Protein AF-A0A4Y2WLB1-F1 (afdb_monomer_lite)

Radius of gyration: 17.22 Å; chains: 1; bounding box: 38×35×43 Å

Secondary structure (DSSP, 8-state):
---S-EEEEEE--SSHHHHHHHHHHHHHHHHHTT-EEEEEEEPPPGGGTTS--TT-EEEETTEEEETTTTEEEE-HHHHTS---S---HHHH-

Structure (mmCIF, N/CA/C/O backbone):
data_AF-A0A4Y2WLB1-F1
#
_entry.id   AF-A0A4Y2WLB1-F1
#
loop_
_atom_site.group_PDB
_atom_site.id
_atom_site.type_symbol
_atom_site.label_atom_id
_atom_site.label_alt_id
_atom_site.label_comp_id
_atom_site.label_asym_id
_atom_site.label_entity_id
_atom_site.label_seq_id
_atom_site.pdbx_PDB_ins_code
_atom_site.Cartn_x
_atom_site.Cartn_y
_atom_site.Cartn_z
_atom_site.occupancy
_atom_site.B_iso_or_equiv
_atom_site.auth_seq_id
_atom_site.auth_comp_id
_atom_site.auth_asym_id
_atom_site.auth_atom_id
_atom_site.pdbx_PDB_model_num
ATOM 1 N N . MET A 1 1 ? -10.831 -24.679 5.460 1.00 49.44 1 MET A N 1
ATOM 2 C CA . MET A 1 1 ? -11.136 -24.134 4.116 1.00 49.44 1 MET A CA 1
ATOM 3 C C . MET A 1 1 ? -9.883 -23.445 3.601 1.00 49.44 1 MET A C 1
ATOM 5 O O . MET A 1 1 ? -9.258 -22.746 4.382 1.00 49.44 1 MET A O 1
ATOM 9 N N . ARG A 1 2 ? -9.474 -23.693 2.351 1.00 57.12 2 ARG A N 1
ATOM 10 C CA . ARG A 1 2 ? -8.321 -23.032 1.714 1.00 57.12 2 ARG A CA 1
ATOM 11 C C . ARG A 1 2 ? -8.850 -21.801 0.971 1.00 57.12 2 ARG A C 1
ATOM 13 O O . ARG A 1 2 ? -9.745 -21.959 0.145 1.00 57.12 2 ARG A O 1
ATOM 20 N N . SER A 1 3 ? -8.359 -20.612 1.301 1.00 53.56 3 SER A N 1
ATOM 21 C CA . SER A 1 3 ? -8.729 -19.352 0.641 1.00 53.56 3 SER A CA 1
ATOM 22 C C . SER A 1 3 ? -8.387 -19.420 -0.850 1.00 53.56 3 SER A C 1
ATOM 24 O O . SER A 1 3 ? -7.310 -19.901 -1.206 1.00 53.56 3 SER A O 1
ATOM 26 N N . PHE A 1 4 ? -9.315 -18.998 -1.714 1.00 52.06 4 PHE A N 1
ATOM 27 C CA . PHE A 1 4 ? -9.208 -19.187 -3.170 1.00 52.06 4 PHE A CA 1
ATOM 28 C C . PHE A 1 4 ? -8.267 -18.169 -3.833 1.00 52.06 4 PHE A C 1
ATOM 30 O O . PHE A 1 4 ? -7.633 -18.482 -4.835 1.00 52.06 4 PHE A O 1
ATOM 37 N N . TYR A 1 5 ? -8.159 -16.975 -3.246 1.00 56.28 5 TYR A N 1
ATOM 38 C CA . TYR A 1 5 ? -7.295 -15.881 -3.681 1.00 56.28 5 TYR A CA 1
ATOM 39 C C . TYR A 1 5 ? -6.597 -15.270 -2.469 1.00 56.28 5 TYR A C 1
ATOM 41 O O . TYR A 1 5 ? -7.220 -15.027 -1.431 1.00 56.28 5 TYR A O 1
ATOM 49 N N . VAL A 1 6 ? -5.298 -15.049 -2.625 1.00 57.06 6 VAL A N 1
ATOM 50 C CA . VAL A 1 6 ? -4.443 -14.362 -1.660 1.00 57.06 6 VAL A CA 1
ATOM 51 C C . VAL A 1 6 ? -4.015 -13.083 -2.345 1.00 57.06 6 VAL A C 1
ATOM 53 O O . VAL A 1 6 ? -3.379 -13.157 -3.395 1.00 57.06 6 VAL A O 1
ATOM 56 N N . ASP A 1 7 ? -4.396 -11.946 -1.780 1.00 64.44 7 ASP A N 1
ATOM 57 C CA . ASP A 1 7 ? -4.041 -10.641 -2.325 1.00 64.44 7 ASP A CA 1
ATOM 58 C C . ASP A 1 7 ? -3.250 -9.835 -1.293 1.00 64.44 7 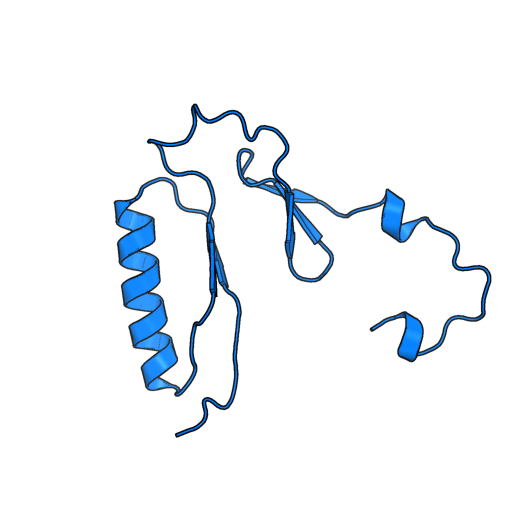ASP A C 1
ATOM 60 O O . ASP A 1 7 ? -3.435 -9.992 -0.079 1.00 64.44 7 ASP A O 1
ATOM 64 N N . ASN A 1 8 ? -2.355 -8.990 -1.794 1.00 69.50 8 ASN A N 1
ATOM 65 C CA . ASN A 1 8 ? -1.619 -8.020 -0.998 1.00 69.50 8 ASN A CA 1
ATOM 66 C C . ASN A 1 8 ? -2.260 -6.656 -1.230 1.00 69.50 8 ASN A C 1
ATOM 68 O O . ASN A 1 8 ? -2.459 -6.250 -2.371 1.00 69.50 8 ASN A O 1
ATOM 72 N N . CYS A 1 9 ? -2.546 -5.922 -0.157 1.00 76.81 9 CYS A N 1
ATOM 73 C CA . CYS A 1 9 ? -3.088 -4.574 -0.280 1.00 76.81 9 CYS A CA 1
ATOM 74 C C . CYS A 1 9 ? -2.031 -3.532 0.085 1.00 76.81 9 CYS A C 1
ATOM 76 O O . CYS A 1 9 ? -1.337 -3.655 1.095 1.00 76.81 9 CYS A O 1
ATOM 78 N N . VAL A 1 10 ? -1.930 -2.496 -0.740 1.00 80.19 10 VAL A N 1
ATOM 79 C CA . VAL A 1 10 ? -1.147 -1.292 -0.463 1.00 80.19 10 VAL A CA 1
ATOM 80 C C . VAL A 1 10 ? -2.090 -0.115 -0.316 1.00 80.19 10 VAL A C 1
ATOM 82 O O . VAL A 1 10 ? -3.003 0.048 -1.126 1.00 80.19 10 VAL A O 1
ATOM 85 N N . PHE A 1 11 ? -1.890 0.695 0.719 1.00 81.88 11 PHE A N 1
ATOM 86 C CA . PHE A 1 11 ? -2.761 1.835 0.982 1.00 81.88 11 PHE A CA 1
ATOM 87 C C . PHE A 1 11 ? -2.027 2.984 1.669 1.00 81.88 11 PHE A C 1
ATOM 89 O O . PHE A 1 11 ? -1.262 2.790 2.614 1.00 81.88 11 PHE A O 1
ATOM 96 N N . SER A 1 12 ? -2.305 4.199 1.206 1.00 82.88 12 SER A N 1
ATOM 97 C CA . SER A 1 12 ? -1.846 5.420 1.859 1.00 82.88 12 SER A CA 1
ATOM 98 C C . SER A 1 12 ? -2.848 5.853 2.928 1.00 82.88 12 SER A C 1
ATOM 100 O O . SER A 1 12 ? -4.048 5.943 2.666 1.00 82.88 12 SER A O 1
ATOM 102 N N . VAL A 1 13 ? -2.356 6.079 4.142 1.00 82.94 13 VAL A N 1
ATOM 103 C CA . VAL A 1 13 ? -3.108 6.563 5.307 1.00 82.94 13 VAL A CA 1
ATOM 104 C C . VAL A 1 13 ? -2.247 7.538 6.097 1.00 82.94 13 VAL A C 1
ATOM 106 O O . VAL A 1 13 ? -1.039 7.347 6.232 1.00 82.94 13 VAL A O 1
ATOM 109 N N . ASN A 1 14 ? -2.878 8.563 6.667 1.00 78.88 14 ASN A N 1
ATOM 110 C CA . ASN A 1 14 ? -2.162 9.595 7.415 1.00 78.88 14 ASN A CA 1
ATOM 111 C C . ASN A 1 14 ? -2.031 9.206 8.893 1.00 78.88 14 ASN A C 1
ATOM 113 O O . ASN A 1 14 ? -0.998 9.430 9.525 1.00 78.88 14 ASN A O 1
ATOM 117 N N . THR A 1 15 ? -3.051 8.537 9.443 1.00 83.12 15 THR A N 1
ATOM 118 C CA . THR A 1 15 ? -3.124 8.236 10.880 1.00 83.12 15 THR A CA 1
ATOM 119 C C . THR A 1 15 ? -3.148 6.737 11.185 1.00 83.12 15 THR A C 1
ATOM 121 O O . THR A 1 15 ? -3.672 5.916 10.429 1.00 83.12 15 THR A O 1
ATOM 124 N N . LYS A 1 16 ? -2.677 6.359 12.382 1.00 83.06 16 LYS A N 1
ATOM 125 C CA . LYS A 1 16 ? -2.830 4.983 12.901 1.00 83.06 16 LYS A CA 1
ATOM 126 C C . LYS A 1 16 ? -4.295 4.564 13.044 1.00 83.06 16 LYS A C 1
ATOM 128 O O . LYS A 1 16 ? -4.616 3.383 12.927 1.00 83.06 16 LYS A O 1
ATOM 133 N N . LYS A 1 17 ? -5.187 5.522 13.305 1.00 87.62 17 LYS A N 1
ATOM 134 C CA . LYS A 1 17 ? -6.626 5.270 13.425 1.00 87.62 17 LYS A CA 1
ATOM 135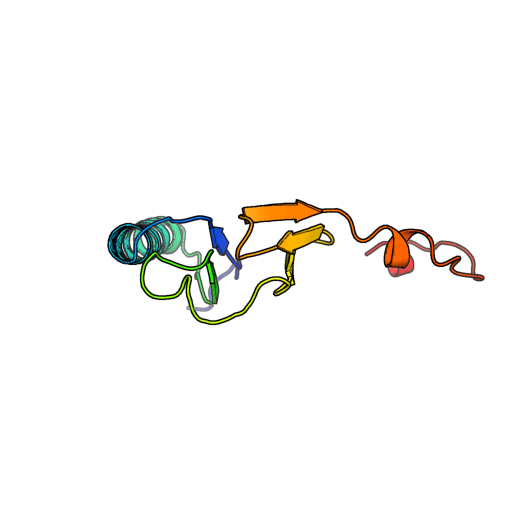 C C . LYS A 1 17 ? -7.226 4.867 12.079 1.00 87.62 17 LYS A C 1
ATOM 137 O O . LYS A 1 17 ? -8.000 3.915 12.023 1.00 87.62 17 LYS A O 1
ATOM 142 N N . GLU A 1 18 ? -6.852 5.562 11.009 1.00 88.12 18 GLU A N 1
ATOM 143 C CA . GLU A 1 18 ? -7.263 5.218 9.645 1.00 88.12 18 GLU A CA 1
ATOM 144 C C . GLU A 1 18 ? -6.701 3.867 9.217 1.00 88.12 18 GLU A C 1
ATOM 146 O O . GLU A 1 18 ? -7.460 3.048 8.708 1.00 88.12 18 GLU A O 1
ATOM 151 N N . LEU A 1 19 ? -5.424 3.600 9.511 1.00 86.69 19 LEU A N 1
ATOM 152 C CA . LEU A 1 19 ? -4.785 2.298 9.300 1.00 86.69 19 LEU A CA 1
ATOM 153 C C . LEU A 1 19 ? -5.584 1.161 9.958 1.00 86.69 19 LEU A C 1
ATOM 155 O O . LEU A 1 19 ? -5.942 0.182 9.304 1.00 86.69 19 LEU A O 1
ATOM 159 N N . ALA A 1 20 ? -5.901 1.300 11.249 1.00 87.75 20 ALA A N 1
ATOM 160 C CA . ALA A 1 20 ? -6.642 0.288 11.997 1.00 87.75 20 ALA A CA 1
ATOM 161 C C . ALA A 1 20 ? -8.064 0.084 11.451 1.00 87.75 20 ALA A C 1
ATOM 163 O O . ALA A 1 20 ? -8.518 -1.055 11.313 1.00 87.75 20 ALA A O 1
ATOM 164 N N . ARG A 1 21 ? -8.757 1.178 11.104 1.00 91.19 21 ARG A N 1
ATOM 165 C CA . ARG A 1 21 ? -10.087 1.117 10.485 1.00 91.19 21 ARG A CA 1
ATOM 166 C C . ARG A 1 21 ? -10.031 0.405 9.135 1.00 91.19 21 ARG A C 1
ATOM 168 O O . ARG A 1 21 ? -10.822 -0.502 8.907 1.00 91.19 21 ARG A O 1
ATOM 175 N N . PHE A 1 22 ? -9.072 0.772 8.286 1.00 89.00 22 PHE A N 1
ATOM 176 C CA . PHE A 1 22 ? -8.902 0.194 6.958 1.00 89.00 22 PHE A CA 1
ATOM 177 C C . PHE A 1 22 ? -8.668 -1.317 7.019 1.00 89.00 22 PHE A C 1
ATOM 179 O O . PHE A 1 22 ? -9.331 -2.059 6.297 1.00 89.00 22 PHE A O 1
ATOM 186 N N . ILE A 1 23 ? -7.770 -1.784 7.897 1.00 87.38 23 ILE A N 1
ATOM 187 C CA . ILE A 1 23 ? -7.497 -3.219 8.072 1.00 87.38 23 ILE A CA 1
ATOM 188 C C . ILE A 1 23 ? -8.775 -3.954 8.491 1.00 87.38 23 ILE A C 1
ATOM 190 O O . ILE A 1 23 ? -9.133 -4.951 7.868 1.00 87.38 23 ILE A O 1
ATOM 194 N N . SER A 1 24 ? -9.481 -3.437 9.501 1.00 90.06 24 SER A N 1
ATOM 195 C CA . SER A 1 24 ? -10.709 -4.047 10.021 1.00 90.06 24 SER A CA 1
ATOM 196 C C . SER A 1 24 ? -11.807 -4.146 8.953 1.00 90.06 24 SER A C 1
ATOM 198 O O . SER A 1 24 ? -12.338 -5.227 8.693 1.00 90.06 24 SER A O 1
ATOM 200 N N . GLU A 1 25 ? -12.112 -3.032 8.283 1.00 90.94 25 GLU A N 1
ATOM 201 C CA . GLU A 1 25 ? -13.167 -2.965 7.265 1.00 90.94 25 GLU A CA 1
ATOM 202 C C . GLU A 1 25 ? -12.823 -3.813 6.034 1.00 90.94 25 GLU A C 1
ATOM 204 O O . GLU A 1 25 ? -13.669 -4.562 5.543 1.00 90.94 25 GLU A O 1
ATOM 209 N N . SER A 1 26 ? -11.569 -3.768 5.573 1.00 87.12 26 SER A N 1
ATOM 210 C CA . SER A 1 26 ? -11.122 -4.540 4.408 1.00 87.12 26 SER A CA 1
ATOM 211 C C . SER A 1 26 ? -11.149 -6.042 4.678 1.00 87.12 26 SER A C 1
ATOM 213 O O . SER A 1 26 ? -11.598 -6.811 3.829 1.00 87.12 26 SER A O 1
ATOM 215 N N . GLN A 1 27 ? -10.722 -6.482 5.866 1.00 85.81 27 GLN A N 1
ATOM 216 C CA . GLN A 1 27 ? -10.796 -7.891 6.263 1.00 85.81 27 GLN A CA 1
ATOM 217 C C . GLN A 1 27 ? -12.246 -8.376 6.378 1.00 85.81 27 GLN A C 1
ATOM 219 O O . GLN A 1 27 ? -12.569 -9.462 5.890 1.00 85.81 27 GLN A O 1
ATOM 224 N N . ALA A 1 28 ? -13.139 -7.581 6.972 1.00 89.06 28 ALA A N 1
ATOM 225 C CA . ALA A 1 28 ? -14.562 -7.912 7.060 1.00 89.06 28 ALA A CA 1
ATOM 226 C C . ALA A 1 28 ? -15.206 -8.030 5.665 1.00 89.06 28 ALA A C 1
ATOM 228 O O . ALA A 1 28 ? -15.911 -9.000 5.372 1.00 89.06 28 ALA A O 1
ATOM 229 N N . LEU A 1 29 ? -14.902 -7.090 4.766 1.00 87.81 29 LEU A N 1
ATOM 230 C CA . LEU A 1 29 ? -15.415 -7.099 3.399 1.00 87.81 29 LEU A CA 1
ATOM 231 C C . LEU A 1 29 ? -14.906 -8.313 2.607 1.00 87.81 29 LEU A C 1
ATOM 233 O O . LEU A 1 29 ? -15.692 -9.048 2.010 1.00 87.81 29 LEU A O 1
ATOM 237 N N . LEU A 1 30 ? -13.595 -8.560 2.629 1.00 84.00 30 LEU A N 1
ATOM 238 C CA . LEU A 1 30 ? -12.974 -9.629 1.844 1.00 84.00 30 LEU A CA 1
ATOM 239 C C . LEU A 1 30 ? -13.304 -11.022 2.387 1.00 84.00 30 LEU A C 1
ATOM 241 O O . LEU A 1 30 ? -13.545 -11.941 1.600 1.00 84.00 30 LEU A O 1
ATOM 245 N N . SER A 1 31 ? -13.432 -11.172 3.708 1.00 83.62 31 SER A N 1
ATOM 246 C CA . SER A 1 31 ? -13.875 -12.433 4.316 1.00 83.62 31 SER A CA 1
ATOM 247 C C . SER A 1 31 ? -15.297 -12.820 3.895 1.00 83.62 31 SER A C 1
ATOM 249 O O . SER A 1 31 ? -15.550 -14.002 3.650 1.00 83.62 31 SER A O 1
ATOM 251 N N . THR A 1 32 ? -16.196 -11.844 3.701 1.00 85.81 32 THR A N 1
ATOM 252 C CA . THR A 1 32 ? -17.560 -12.077 3.182 1.00 85.81 32 THR A CA 1
ATOM 253 C C . THR A 1 32 ? -17.529 -12.763 1.812 1.00 85.81 32 THR A C 1
ATOM 255 O O . THR A 1 32 ? -18.343 -13.639 1.523 1.00 85.81 32 THR A O 1
ATOM 258 N N . ALA A 1 33 ? -16.538 -12.427 0.987 1.00 82.12 33 ALA A N 1
ATOM 259 C CA . ALA A 1 33 ? -16.328 -13.008 -0.333 1.00 82.12 33 ALA A CA 1
ATOM 260 C C . ALA A 1 33 ? -15.325 -14.188 -0.344 1.00 82.12 33 ALA A C 1
ATOM 262 O O . ALA A 1 33 ? -14.937 -14.652 -1.414 1.00 82.12 33 ALA A O 1
ATOM 263 N N . LYS A 1 34 ? -14.933 -14.720 0.829 1.00 81.62 34 LYS A N 1
ATOM 264 C CA . LYS A 1 34 ? -13.945 -15.810 1.013 1.00 81.62 34 LYS A CA 1
ATOM 265 C C . LYS A 1 34 ? -12.529 -15.496 0.504 1.00 81.62 34 LYS A C 1
ATOM 267 O O . LYS A 1 34 ? -11.758 -16.416 0.205 1.00 81.62 34 LYS A O 1
ATOM 272 N N . PHE A 1 35 ? -12.180 -14.217 0.435 1.00 79.19 35 PHE A N 1
ATOM 273 C CA . PHE A 1 35 ? -10.817 -13.751 0.204 1.00 79.19 35 PHE A CA 1
ATOM 274 C C . PHE A 1 35 ? -10.074 -13.618 1.534 1.00 79.19 35 PHE A C 1
ATOM 276 O O . PHE A 1 35 ? -10.660 -13.267 2.559 1.00 79.19 35 PHE A O 1
ATOM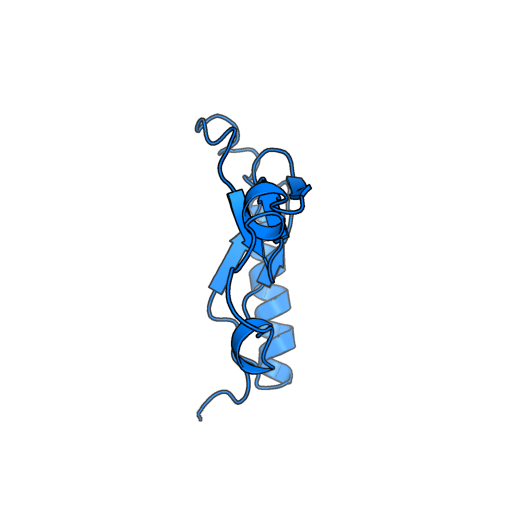 283 N N . GLU A 1 36 ? -8.772 -13.896 1.516 1.00 78.69 36 GLU A N 1
ATOM 284 C CA . GLU A 1 36 ? -7.911 -13.806 2.694 1.00 78.69 36 GLU A CA 1
ATOM 285 C C . GLU A 1 36 ? -6.810 -12.768 2.461 1.00 78.69 36 GLU A C 1
ATOM 287 O O . GLU A 1 36 ? -5.909 -12.960 1.643 1.00 78.69 36 GLU A O 1
ATOM 292 N N . LEU A 1 37 ? -6.888 -11.675 3.217 1.00 72.94 37 LEU A N 1
ATOM 293 C CA . LEU A 1 37 ? -5.878 -10.621 3.281 1.00 72.94 37 LEU A CA 1
ATOM 294 C C . LEU A 1 37 ? -4.759 -11.062 4.234 1.00 72.94 37 LEU A C 1
ATOM 296 O O . LEU A 1 37 ? -4.950 -11.055 5.450 1.00 72.94 37 LEU A O 1
ATOM 300 N N . ARG A 1 38 ? -3.601 -11.471 3.699 1.00 69.50 38 ARG A N 1
ATOM 301 C CA . ARG A 1 38 ? -2.465 -11.958 4.515 1.00 69.50 38 ARG A CA 1
ATOM 302 C C . ARG A 1 38 ? -1.381 -10.921 4.767 1.00 69.50 38 ARG A C 1
ATOM 304 O O . ARG A 1 38 ? -0.617 -11.073 5.716 1.00 69.50 38 ARG A O 1
ATOM 311 N N . GLY A 1 39 ? -1.290 -9.910 3.911 1.00 72.31 39 GLY A N 1
ATOM 312 C CA . GLY A 1 39 ? -0.239 -8.908 3.965 1.00 72.31 39 GLY A CA 1
ATOM 313 C C . GLY A 1 39 ? -0.758 -7.538 3.569 1.00 72.31 39 GLY A C 1
ATOM 314 O O . GLY A 1 39 ? -1.623 -7.409 2.699 1.00 72.31 39 GLY A O 1
ATOM 315 N N . TRP A 1 40 ? -0.216 -6.520 4.223 1.00 75.81 40 TRP A N 1
ATOM 316 C CA . TRP A 1 40 ? -0.451 -5.132 3.879 1.00 75.81 40 TRP A CA 1
ATOM 317 C C . TRP A 1 40 ? 0.824 -4.320 4.019 1.00 75.81 40 TRP A C 1
ATOM 319 O O . TRP A 1 40 ? 1.656 -4.581 4.890 1.00 75.81 40 TRP A O 1
ATOM 329 N N . GLU A 1 41 ? 0.938 -3.296 3.187 1.00 81.06 41 GLU A N 1
ATOM 330 C CA . GLU A 1 41 ? 1.985 -2.293 3.298 1.00 81.06 41 GLU A CA 1
ATOM 331 C C . GLU A 1 41 ? 1.340 -0.906 3.241 1.00 81.06 41 GLU A C 1
ATOM 333 O O . GLU A 1 41 ? 0.394 -0.678 2.486 1.00 81.06 41 GLU A O 1
ATOM 338 N N . HIS A 1 42 ? 1.788 -0.003 4.110 1.00 79.44 42 HIS A N 1
ATOM 339 C CA . HIS A 1 42 ? 1.124 1.277 4.341 1.00 79.44 42 HIS A CA 1
ATOM 340 C C . HIS A 1 42 ? 2.138 2.414 4.426 1.00 79.44 42 HIS A C 1
ATOM 342 O O . HIS A 1 42 ? 3.260 2.205 4.899 1.00 79.44 42 HIS A O 1
ATOM 348 N N . SER A 1 43 ? 1.730 3.618 4.017 1.00 77.88 43 SER A N 1
ATOM 349 C CA . SER A 1 43 ? 2.532 4.835 4.191 1.00 77.88 43 SER A CA 1
ATOM 350 C C . SER A 1 43 ? 2.843 5.086 5.677 1.00 77.88 43 SER A C 1
ATOM 352 O O . SER A 1 43 ? 2.097 4.636 6.558 1.00 77.88 43 SER A O 1
ATOM 354 N N . PRO A 1 44 ? 3.949 5.775 6.011 1.00 73.94 44 PRO A N 1
ATOM 355 C CA . PRO A 1 44 ? 4.250 6.127 7.392 1.00 73.94 44 PRO A CA 1
ATOM 356 C C . PRO A 1 44 ? 3.103 6.934 8.007 1.00 73.94 44 PRO A C 1
ATOM 358 O O . PRO A 1 44 ? 2.625 7.898 7.421 1.00 73.94 44 PRO A O 1
ATOM 361 N N . THR A 1 45 ? 2.670 6.538 9.201 1.00 71.50 45 THR A N 1
ATOM 362 C CA . THR A 1 45 ? 1.705 7.309 9.997 1.00 71.50 45 THR A CA 1
ATOM 363 C C . THR A 1 45 ? 2.414 8.454 10.714 1.00 71.50 45 THR A C 1
ATOM 365 O O . THR A 1 45 ? 3.597 8.303 11.015 1.00 71.50 45 THR A O 1
ATOM 368 N N . GLU A 1 46 ? 1.688 9.511 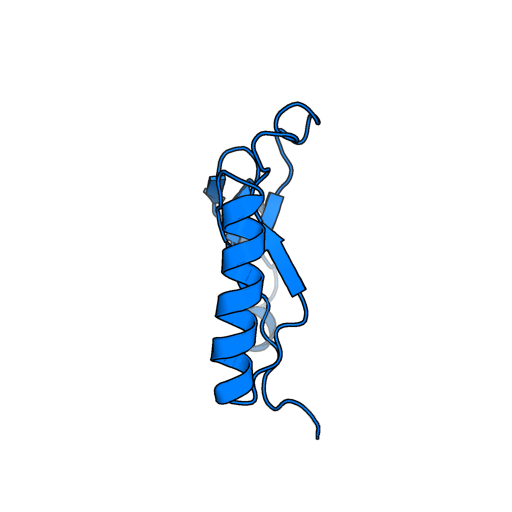11.089 1.00 68.75 46 GLU A N 1
ATOM 369 C CA . GLU A 1 46 ? 2.168 10.694 11.842 1.00 68.75 46 GLU A CA 1
ATOM 370 C C . GLU A 1 46 ? 3.294 10.412 12.865 1.00 68.75 46 GLU A C 1
ATOM 372 O O . GLU A 1 46 ? 4.343 11.048 12.823 1.00 68.75 46 GLU A O 1
ATOM 377 N N . ASP A 1 47 ? 3.145 9.382 13.705 1.00 62.91 47 ASP A N 1
ATOM 378 C CA . ASP A 1 47 ? 4.111 9.033 14.764 1.00 62.91 47 ASP A CA 1
ATOM 379 C C . ASP A 1 47 ? 5.452 8.439 14.280 1.00 62.91 47 ASP A C 1
ATOM 381 O O . ASP A 1 47 ? 6.342 8.179 15.087 1.00 62.91 47 ASP A O 1
ATOM 385 N N . LYS A 1 48 ? 5.582 8.118 12.990 1.00 61.12 48 LYS A N 1
ATOM 386 C CA . LYS A 1 48 ? 6.757 7.456 12.392 1.00 61.12 48 LYS A CA 1
ATOM 387 C C . LYS A 1 48 ? 7.424 8.284 11.296 1.00 61.12 48 LYS A C 1
ATOM 389 O O . LYS A 1 48 ? 8.339 7.789 10.644 1.00 61.12 48 LYS A O 1
ATOM 394 N N . ILE A 1 49 ? 6.993 9.531 11.099 1.00 58.84 49 ILE A N 1
ATOM 395 C CA . ILE A 1 49 ? 7.564 10.432 10.088 1.00 58.84 49 ILE A CA 1
ATOM 396 C C . ILE A 1 49 ? 9.062 10.697 10.361 1.00 58.84 49 ILE A C 1
ATOM 398 O O . ILE A 1 49 ? 9.833 10.885 9.424 1.00 58.84 49 ILE A O 1
ATOM 402 N N . GLU A 1 50 ? 9.496 10.645 11.627 1.00 54.31 50 GLU A N 1
ATOM 403 C CA . GLU A 1 50 ? 10.877 10.950 12.038 1.00 54.31 50 GLU A CA 1
ATOM 404 C C . GLU A 1 50 ? 11.875 9.784 11.890 1.00 54.31 50 GLU A C 1
ATOM 406 O O . GLU A 1 50 ? 13.091 10.008 11.863 1.00 54.31 50 GLU A O 1
ATOM 411 N N . GLU A 1 51 ? 11.409 8.535 11.748 1.00 56.53 51 GLU A N 1
ATOM 412 C CA . GLU A 1 51 ? 12.295 7.416 11.409 1.00 56.53 51 GLU A CA 1
ATOM 413 C C . GLU A 1 51 ? 12.704 7.557 9.940 1.00 56.53 51 GLU A C 1
ATOM 415 O O . GLU A 1 51 ? 11.975 7.140 9.044 1.00 56.53 51 GLU A O 1
ATOM 420 N N . ARG A 1 52 ? 13.871 8.176 9.705 1.00 54.66 52 ARG A N 1
ATOM 421 C CA . ARG A 1 52 ? 14.508 8.411 8.395 1.00 54.66 52 ARG A CA 1
ATOM 422 C C . ARG A 1 52 ? 14.400 7.197 7.466 1.00 54.66 52 ARG A C 1
ATOM 424 O O . ARG A 1 52 ? 15.289 6.352 7.400 1.00 54.66 52 ARG A O 1
ATOM 431 N N . GLN A 1 53 ? 13.318 7.146 6.704 1.00 60.47 53 GLN A N 1
ATOM 432 C CA . GLN A 1 53 ? 13.084 6.198 5.620 1.00 60.47 53 GLN A CA 1
ATO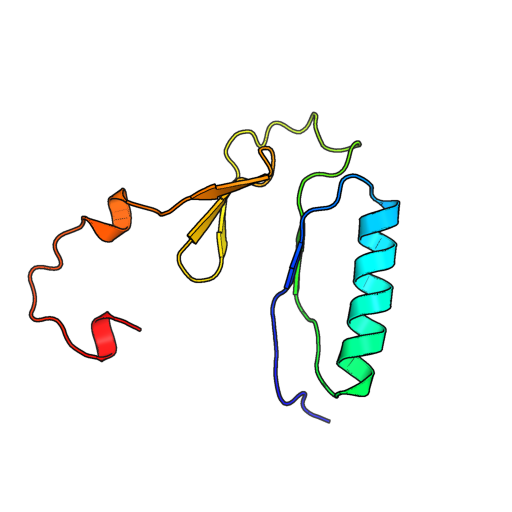M 433 C C . GLN A 1 53 ? 12.946 6.949 4.296 1.00 60.47 53 GLN A C 1
ATOM 435 O O . GLN A 1 53 ? 12.229 6.473 3.429 1.00 60.47 53 GLN A O 1
ATOM 440 N N . GLU A 1 54 ? 13.605 8.105 4.126 1.00 62.69 54 GLU A N 1
ATOM 441 C CA . GLU A 1 54 ? 13.406 9.055 3.007 1.00 62.69 54 GLU A CA 1
ATOM 442 C C . GLU A 1 54 ? 13.380 8.413 1.603 1.00 62.69 54 GLU A C 1
ATOM 444 O O . GLU A 1 54 ? 12.730 8.941 0.696 1.00 62.69 54 GLU A O 1
ATOM 449 N N . ASP A 1 55 ? 13.998 7.239 1.441 1.00 69.38 55 ASP A N 1
ATOM 450 C CA . ASP A 1 55 ? 14.031 6.473 0.196 1.00 69.38 55 ASP A CA 1
ATOM 451 C C . ASP A 1 55 ? 13.528 5.022 0.302 1.00 69.38 55 ASP A C 1
ATOM 453 O O . ASP A 1 55 ? 13.830 4.203 -0.573 1.00 69.38 55 ASP A O 1
ATOM 457 N N . ARG A 1 56 ? 12.734 4.661 1.322 1.00 82.88 56 ARG A N 1
ATOM 458 C CA . ARG A 1 56 ? 12.109 3.330 1.347 1.00 82.88 56 ARG A CA 1
ATOM 459 C C . ARG A 1 56 ? 11.117 3.220 0.192 1.00 82.88 56 ARG A C 1
ATOM 461 O O . ARG A 1 56 ? 10.077 3.882 0.164 1.00 82.88 56 ARG A O 1
ATOM 468 N N . LYS A 1 57 ? 11.462 2.353 -0.758 1.00 86.62 57 LYS A N 1
ATOM 469 C CA . LYS A 1 57 ? 10.651 2.026 -1.927 1.00 86.62 57 LYS A CA 1
ATOM 470 C C . LYS A 1 57 ? 10.196 0.585 -1.841 1.00 86.62 57 LYS A C 1
ATOM 472 O O . LYS A 1 57 ? 11.011 -0.298 -1.582 1.00 86.62 57 LYS A O 1
ATOM 477 N N . VAL A 1 58 ? 8.913 0.365 -2.086 1.00 86.00 58 VAL A N 1
ATOM 478 C CA . VAL A 1 58 ? 8.312 -0.968 -2.098 1.00 86.00 58 VAL A CA 1
ATOM 479 C C . VAL A 1 58 ? 7.803 -1.281 -3.503 1.00 86.00 58 VAL A C 1
ATOM 481 O O . VAL A 1 58 ? 7.213 -0.405 -4.145 1.00 86.00 58 VAL A O 1
ATOM 484 N N . PRO A 1 59 ? 8.088 -2.480 -4.038 1.00 85.38 59 PRO A N 1
ATOM 485 C CA . PRO A 1 59 ? 7.618 -2.856 -5.358 1.00 85.38 59 PRO A CA 1
ATOM 486 C C . PRO A 1 59 ? 6.111 -3.140 -5.325 1.00 85.38 59 PRO A C 1
ATOM 488 O O . PRO A 1 59 ? 5.642 -3.957 -4.538 1.00 85.38 59 PRO A O 1
ATOM 491 N N . VAL A 1 60 ? 5.360 -2.502 -6.219 1.00 85.56 60 VAL A N 1
ATOM 492 C CA . VAL A 1 60 ? 3.911 -2.678 -6.380 1.00 85.56 60 VAL A CA 1
ATOM 493 C C . VAL A 1 60 ? 3.628 -2.991 -7.843 1.00 85.56 60 VAL A C 1
ATOM 495 O O . VAL A 1 60 ? 3.653 -2.097 -8.682 1.00 85.56 60 VAL A O 1
ATOM 498 N N . LEU A 1 61 ? 3.393 -4.269 -8.161 1.00 83.19 61 LEU A N 1
ATOM 499 C CA . LEU A 1 61 ? 3.044 -4.738 -9.514 1.00 83.19 61 LEU A CA 1
ATOM 500 C C . LEU A 1 61 ? 3.977 -4.208 -10.629 1.00 83.19 61 LEU A C 1
ATOM 502 O O . LEU A 1 61 ? 3.527 -3.831 -11.706 1.00 83.19 61 LEU A O 1
ATOM 506 N N . GLY A 1 62 ? 5.287 -4.151 -10.363 1.00 79.81 62 GLY A N 1
ATOM 507 C CA . GLY A 1 62 ? 6.294 -3.644 -11.311 1.00 79.81 62 GLY A CA 1
ATOM 508 C C . GLY A 1 62 ? 6.567 -2.136 -11.228 1.00 79.81 62 GLY A C 1
ATOM 509 O O . GLY A 1 62 ? 7.470 -1.639 -11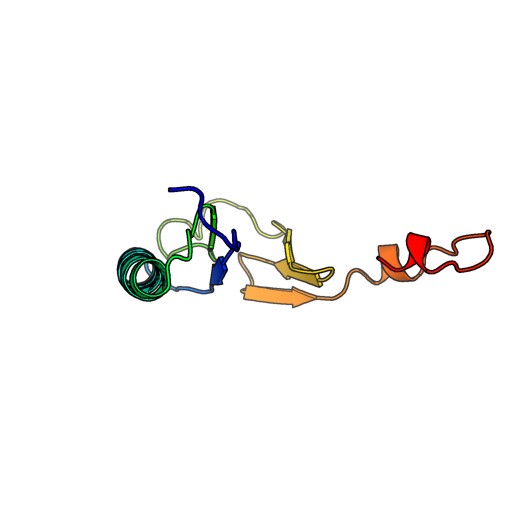.899 1.00 79.81 62 GLY A O 1
ATOM 510 N N . LEU A 1 63 ? 5.840 -1.410 -10.379 1.00 88.31 63 LEU A N 1
ATOM 511 C CA . LEU A 1 63 ? 6.106 -0.018 -10.016 1.00 88.31 63 LEU A CA 1
ATOM 512 C C . LEU A 1 63 ? 6.865 0.059 -8.687 1.00 88.31 63 LEU A C 1
ATOM 514 O O . LEU A 1 63 ? 6.934 -0.911 -7.935 1.00 88.31 63 LEU A O 1
ATOM 518 N N . LEU A 1 64 ? 7.417 1.229 -8.380 1.00 89.88 64 LEU A N 1
ATOM 519 C CA . LEU A 1 64 ? 8.063 1.539 -7.108 1.00 89.88 64 LEU A CA 1
ATOM 520 C C . LEU A 1 64 ? 7.256 2.600 -6.368 1.00 89.88 64 LEU A C 1
ATOM 522 O O . LEU A 1 64 ? 7.178 3.743 -6.822 1.00 89.88 64 LEU A O 1
ATOM 526 N N . TRP A 1 65 ? 6.709 2.243 -5.210 1.00 89.62 65 TRP A N 1
ATOM 527 C CA . TRP A 1 65 ? 6.042 3.185 -4.319 1.00 89.62 65 TRP A CA 1
ATOM 528 C C . TRP A 1 65 ? 7.026 3.694 -3.265 1.00 89.62 65 TRP A C 1
ATOM 530 O O . TRP A 1 65 ? 7.562 2.916 -2.476 1.00 89.62 65 TRP A O 1
ATOM 540 N N . ASN A 1 66 ? 7.307 4.996 -3.283 1.00 88.12 66 ASN A N 1
ATOM 541 C CA . ASN A 1 66 ? 8.032 5.689 -2.228 1.00 88.12 66 ASN A CA 1
ATOM 542 C C . ASN A 1 66 ? 7.053 5.968 -1.086 1.00 88.12 66 ASN A C 1
ATOM 544 O O . ASN A 1 66 ? 6.159 6.802 -1.220 1.00 88.12 66 ASN A O 1
ATOM 548 N N . LEU A 1 67 ? 7.255 5.255 0.019 1.00 83.94 67 LEU A N 1
ATOM 549 C CA . LEU A 1 67 ? 6.376 5.270 1.181 1.00 83.94 67 LEU A CA 1
ATOM 550 C C . LEU A 1 67 ? 6.318 6.647 1.874 1.00 83.94 67 LEU A C 1
ATOM 552 O O . LEU A 1 67 ? 5.213 7.147 2.060 1.00 83.94 67 LEU A O 1
ATOM 556 N N . PRO A 1 68 ? 7.446 7.295 2.236 1.00 81.62 68 PRO A N 1
ATOM 557 C CA . PRO A 1 68 ? 7.399 8.602 2.898 1.00 81.62 68 PRO A CA 1
ATOM 558 C C . PRO A 1 68 ? 6.826 9.730 2.046 1.00 81.62 68 PRO A C 1
ATOM 560 O O . PRO A 1 68 ? 6.168 10.618 2.574 1.00 81.62 68 PRO A O 1
ATOM 563 N N . LYS A 1 69 ? 7.116 9.736 0.741 1.00 83.88 69 LYS A N 1
ATOM 564 C CA . LYS A 1 69 ? 6.639 10.790 -0.169 1.00 83.88 69 LYS A CA 1
ATOM 565 C C . LYS A 1 69 ? 5.247 10.502 -0.712 1.00 83.88 69 LYS A C 1
ATOM 567 O O . LYS A 1 69 ? 4.716 11.340 -1.428 1.00 83.88 69 LYS A O 1
ATOM 572 N N . ASP A 1 70 ? 4.725 9.311 -0.442 1.00 85.38 70 ASP A N 1
ATOM 573 C CA . ASP A 1 70 ? 3.498 8.777 -1.015 1.00 85.38 70 ASP A CA 1
ATOM 574 C C . ASP A 1 70 ? 3.414 8.979 -2.540 1.00 85.38 70 ASP A C 1
ATOM 576 O O . ASP A 1 70 ? 2.481 9.556 -3.093 1.00 85.38 70 ASP A O 1
ATOM 580 N N . THR A 1 71 ? 4.464 8.548 -3.243 1.00 87.94 71 THR A N 1
ATOM 581 C CA . THR A 1 71 ? 4.573 8.707 -4.703 1.00 87.94 71 THR A CA 1
ATOM 582 C C . THR A 1 71 ? 4.910 7.391 -5.373 1.00 87.94 71 THR A C 1
ATOM 584 O O . THR A 1 71 ? 5.760 6.638 -4.902 1.00 87.94 71 THR A O 1
ATOM 587 N N . VAL A 1 72 ? 4.277 7.118 -6.511 1.00 90.19 72 VAL A N 1
ATOM 588 C CA . VAL A 1 72 ? 4.560 5.936 -7.332 1.00 90.19 72 VAL A CA 1
ATOM 589 C C . VAL A 1 72 ? 5.407 6.343 -8.532 1.00 90.19 72 VAL A C 1
ATOM 591 O O . VAL A 1 72 ? 5.179 7.375 -9.157 1.00 90.19 72 VAL A O 1
ATOM 594 N N . SER A 1 73 ? 6.407 5.530 -8.853 1.00 90.25 73 SER A N 1
ATOM 595 C CA . SER A 1 73 ? 7.352 5.771 -9.940 1.00 90.25 73 SER A CA 1
ATOM 596 C C . SER A 1 73 ? 7.656 4.483 -10.700 1.00 90.25 73 SER A C 1
ATOM 598 O O . SER A 1 73 ? 7.538 3.386 -10.159 1.00 90.25 73 SER A O 1
ATOM 600 N N . VAL A 1 74 ? 8.058 4.613 -11.962 1.00 88.69 74 VAL A N 1
ATOM 601 C CA . VAL A 1 74 ? 8.541 3.484 -12.768 1.00 88.69 74 VAL A CA 1
ATOM 602 C C . VAL A 1 74 ? 10.042 3.332 -12.547 1.00 88.69 74 VAL A C 1
ATOM 604 O O . VAL A 1 74 ? 10.780 4.320 -12.598 1.00 88.69 74 VAL A O 1
ATOM 607 N N . ASP A 1 75 ? 10.519 2.100 -12.357 1.00 84.06 75 ASP A N 1
ATOM 608 C CA . ASP A 1 75 ? 11.956 1.822 -12.385 1.00 84.06 75 ASP A CA 1
ATOM 609 C C . ASP A 1 75 ? 12.482 1.829 -13.827 1.00 84.06 75 ASP A C 1
ATOM 611 O O . ASP A 1 75 ? 12.687 0.790 -14.461 1.00 84.06 75 ASP A O 1
ATOM 615 N N . MET A 1 76 ? 12.727 3.033 -14.347 1.00 81.12 76 MET A N 1
ATOM 616 C CA . MET A 1 76 ? 13.283 3.220 -15.687 1.00 81.12 76 MET A CA 1
ATOM 617 C C . MET A 1 76 ? 14.652 2.552 -15.843 1.00 81.12 76 MET A C 1
ATOM 619 O O . MET A 1 76 ? 14.996 2.125 -16.937 1.00 81.12 76 MET A O 1
ATOM 623 N N . LYS A 1 77 ? 15.447 2.416 -14.774 1.00 80.19 77 LYS A N 1
ATOM 624 C CA . LYS A 1 77 ? 16.764 1.774 -14.880 1.00 80.19 77 LYS A CA 1
ATOM 625 C C . LYS A 1 77 ? 16.629 0.279 -15.118 1.00 80.19 77 LYS A C 1
ATOM 627 O O . LYS A 1 77 ? 17.399 -0.265 -15.898 1.00 80.19 77 LYS A O 1
ATOM 632 N N . SER A 1 78 ? 15.681 -0.378 -14.452 1.00 74.56 78 SER A N 1
ATOM 633 C CA . SER A 1 78 ? 15.381 -1.791 -14.696 1.00 74.56 78 SER A CA 1
ATOM 634 C C . SER A 1 78 ? 14.775 -1.999 -16.085 1.00 74.56 78 SER A C 1
ATOM 636 O O . SER A 1 78 ? 15.209 -2.892 -16.807 1.00 74.56 78 SER A O 1
ATOM 638 N N . LEU A 1 79 ? 13.852 -1.122 -16.497 1.00 73.38 79 LEU A N 1
ATOM 639 C CA . LEU A 1 79 ? 13.174 -1.215 -17.794 1.00 73.38 79 LEU A CA 1
ATOM 640 C C . LEU A 1 79 ? 14.124 -1.042 -18.986 1.00 73.38 79 LEU A C 1
ATOM 642 O O . LEU A 1 79 ? 13.969 -1.704 -20.006 1.00 73.38 79 LEU A O 1
ATOM 646 N N . MET A 1 80 ? 15.110 -0.154 -18.857 1.00 76.62 80 MET A N 1
ATOM 647 C CA . MET A 1 80 ? 16.047 0.173 -19.936 1.00 76.62 80 MET A CA 1
ATOM 648 C C . MET A 1 80 ? 17.262 -0.765 -19.973 1.00 76.62 80 MET A C 1
ATOM 650 O O . MET A 1 80 ? 18.164 -0.565 -20.787 1.00 76.62 80 MET A O 1
ATOM 654 N N . LYS A 1 81 ? 17.326 -1.788 -19.106 1.00 75.06 81 LYS A N 1
ATOM 655 C CA . LYS A 1 81 ? 18.325 -2.851 -19.255 1.00 75.06 81 LYS A CA 1
ATOM 656 C C . LYS A 1 81 ? 17.989 -3.640 -20.513 1.00 75.06 81 LYS A C 1
ATOM 658 O O . LYS A 1 81 ? 17.000 -4.363 -20.550 1.00 75.06 81 LYS A O 1
ATOM 663 N N . GLU A 1 82 ? 18.835 -3.516 -21.530 1.00 67.31 82 GLU A N 1
ATOM 664 C CA . GLU A 1 82 ? 18.740 -4.343 -22.727 1.00 67.31 82 GLU A CA 1
ATOM 665 C C . GLU A 1 82 ? 18.886 -5.820 -22.351 1.00 67.31 82 GLU A C 1
ATOM 667 O O . GLU A 1 82 ? 19.970 -6.298 -21.997 1.00 67.31 82 GLU A O 1
ATOM 672 N N . ASP A 1 83 ? 17.786 -6.562 -22.437 1.00 67.38 83 ASP A N 1
ATOM 673 C CA . ASP A 1 83 ? 17.836 -8.013 -22.406 1.00 67.38 83 ASP A CA 1
ATOM 674 C C . ASP A 1 83 ? 18.334 -8.491 -23.778 1.00 67.38 83 ASP A C 1
ATOM 676 O O . ASP A 1 83 ? 17.612 -8.465 -24.772 1.00 67.38 83 ASP A O 1
ATOM 680 N N . LYS A 1 84 ? 19.607 -8.898 -23.844 1.00 69.75 84 LYS A N 1
ATOM 681 C CA . LYS A 1 84 ? 20.312 -9.263 -25.090 1.00 69.75 84 LYS A CA 1
ATOM 682 C C . LYS A 1 84 ? 19.754 -10.505 -25.804 1.00 69.75 84 LYS A C 1
ATOM 684 O O . LYS A 1 84 ? 20.296 -10.910 -26.829 1.00 69.75 84 LYS A O 1
ATOM 689 N N . GLY A 1 85 ? 18.728 -11.157 -25.257 1.00 75.56 85 GLY A N 1
ATOM 690 C CA . GLY A 1 85 ? 18.109 -12.344 -25.849 1.00 75.56 85 GLY A CA 1
ATOM 691 C C . GLY A 1 85 ? 16.711 -12.068 -26.409 1.00 75.56 85 GLY A C 1
ATOM 692 O O . GLY A 1 85 ? 16.042 -11.156 -25.934 1.00 75.56 85 GLY A O 1
ATOM 693 N N . PRO A 1 86 ? 16.210 -12.903 -27.337 1.00 77.88 86 PRO A N 1
ATOM 694 C CA . PRO A 1 86 ? 14.893 -12.719 -27.942 1.00 77.88 86 PRO A CA 1
ATOM 695 C C . PRO A 1 86 ? 13.799 -12.611 -26.877 1.00 77.88 86 PRO A C 1
ATOM 697 O O . PRO A 1 86 ? 13.773 -13.386 -25.915 1.00 77.88 86 PRO A O 1
ATOM 700 N N . THR A 1 87 ? 12.894 -11.647 -27.044 1.00 75.94 87 THR A N 1
ATOM 701 C CA . THR A 1 87 ? 11.735 -11.477 -26.169 1.00 75.94 87 THR A CA 1
ATOM 702 C C . THR A 1 87 ? 10.830 -12.702 -26.294 1.00 75.94 87 THR A C 1
ATOM 704 O O . THR A 1 87 ? 10.392 -13.061 -27.385 1.00 75.94 87 THR A O 1
ATOM 707 N N . THR A 1 88 ? 10.538 -13.363 -25.174 1.00 81.44 88 THR A N 1
ATOM 708 C CA . THR A 1 88 ? 9.611 -14.506 -25.128 1.00 81.44 88 THR A CA 1
ATOM 709 C C . THR A 1 88 ? 8.475 -14.209 -24.156 1.00 81.44 88 THR A C 1
ATOM 711 O O . THR A 1 88 ? 8.641 -13.402 -23.245 1.00 81.44 88 THR A O 1
ATOM 714 N N . LYS A 1 89 ? 7.336 -14.905 -24.276 1.00 70.94 89 LYS A N 1
ATOM 715 C CA . LYS A 1 89 ? 6.223 -14.787 -23.308 1.00 70.94 89 LYS A CA 1
ATOM 716 C C . LYS A 1 89 ? 6.666 -14.995 -21.852 1.00 70.94 89 LYS A C 1
ATOM 718 O O . LYS A 1 89 ? 6.082 -14.416 -20.951 1.00 70.94 89 LYS A O 1
ATOM 723 N N . ARG A 1 90 ? 7.708 -15.805 -21.637 1.00 65.25 90 ARG A N 1
ATOM 724 C CA . ARG A 1 90 ? 8.268 -16.135 -20.319 1.00 65.25 90 ARG A CA 1
ATOM 725 C C . ARG A 1 90 ? 9.238 -15.071 -19.778 1.00 65.25 90 ARG A C 1
ATOM 727 O O . ARG A 1 90 ? 9.665 -15.191 -18.644 1.00 65.25 90 ARG A O 1
ATOM 734 N N . LYS A 1 91 ? 9.618 -14.087 -20.601 1.00 59.56 91 LYS A N 1
ATOM 735 C CA . LYS A 1 91 ? 10.477 -12.949 -20.228 1.00 59.56 91 LYS A CA 1
ATOM 736 C C . LYS A 1 91 ? 9.689 -11.679 -19.886 1.00 59.56 91 LYS A C 1
ATOM 738 O O . LYS A 1 91 ? 10.271 -10.747 -19.353 1.00 59.56 91 LYS A O 1
ATOM 743 N N . ILE A 1 92 ? 8.407 -11.621 -20.249 1.00 58.50 92 ILE A N 1
ATOM 744 C CA . ILE A 1 92 ? 7.536 -10.455 -20.017 1.00 58.50 92 ILE A CA 1
ATOM 745 C C . ILE A 1 92 ? 6.744 -10.598 -18.703 1.00 58.50 92 ILE A C 1
ATOM 747 O O . ILE A 1 92 ? 6.354 -9.587 -18.127 1.00 58.50 92 ILE A O 1
ATOM 751 N N . LEU A 1 93 ? 6.492 -11.837 -18.256 1.00 44.91 93 LEU A N 1
ATOM 752 C CA . LEU A 1 93 ? 5.738 -12.172 -17.041 1.00 44.91 93 LEU A CA 1
ATOM 753 C C . LEU A 1 93 ? 6.654 -12.401 -15.839 1.00 44.91 93 LEU A C 1
ATOM 755 O O . LEU A 1 93 ? 7.687 -13.082 -16.033 1.00 44.91 93 LEU A O 1
#

Sequence (93 aa):
MRSFYVDNCVFSVNTKKELARFISESQALLSTAKFELRGWEHSPTEDKIEERQEDRKVPVLGLLWNLPKDTVSVDMKSLMKEDKGPTTKRKIL

Foldseek 3Di:
DDQPDEDEEEDEDAAPVVVVVCVVVVQVVCVVVSYDHDYYDYADYPVCLPVPPQADWDDDPQWTQRRNVRDIGHPVVVVPPDPVDDDDPVNVD

Organism: Araneus ventricosus (NCBI:txid182803)

pLDDT: mean 76.49, std 11.55, range [44.91, 91.19]